Protein AF-A0AAU9R3Z2-F1 (afdb_monomer)

Structure (mmCIF, N/CA/C/O backbone):
data_AF-A0AAU9R3Z2-F1
#
_entry.id   AF-A0AAU9R3Z2-F1
#
loop_
_atom_site.group_PDB
_atom_site.id
_atom_site.type_symbol
_atom_site.label_atom_id
_atom_site.label_alt_id
_atom_site.label_comp_id
_atom_site.label_asym_id
_atom_site.label_entity_id
_atom_site.label_seq_id
_atom_site.pdbx_PDB_ins_code
_atom_site.Cartn_x
_atom_site.Cartn_y
_atom_site.Cartn_z
_atom_site.occupancy
_atom_site.B_iso_or_equiv
_atom_site.auth_seq_id
_atom_site.auth_comp_id
_atom_site.auth_asym_id
_atom_site.auth_atom_id
_atom_site.pdbx_PDB_model_num
ATOM 1 N N . MET A 1 1 ? -3.321 10.790 13.996 1.00 86.06 1 MET A N 1
ATOM 2 C CA . MET A 1 1 ? -4.645 10.515 14.612 1.00 86.06 1 MET A CA 1
ATOM 3 C C . MET A 1 1 ? -4.918 11.528 15.724 1.00 86.06 1 MET A C 1
ATOM 5 O O . MET A 1 1 ? -4.017 11.797 16.506 1.00 86.06 1 MET A O 1
ATOM 9 N N . ASN A 1 2 ? -6.119 12.115 15.821 1.00 91.62 2 ASN A N 1
ATOM 10 C CA . ASN A 1 2 ? -6.428 13.056 16.906 1.00 91.62 2 ASN A CA 1
ATOM 11 C C . ASN A 1 2 ? -6.785 12.300 18.201 1.00 91.62 2 ASN A C 1
ATOM 13 O O . ASN A 1 2 ? -7.862 11.711 18.305 1.00 91.62 2 ASN A O 1
ATOM 17 N N . ARG A 1 3 ? -5.898 12.361 19.205 1.00 91.81 3 ARG A N 1
ATOM 18 C CA . ARG A 1 3 ? -6.038 11.629 20.480 1.00 91.81 3 ARG A CA 1
ATOM 19 C C . ARG A 1 3 ? -7.307 11.993 21.261 1.00 91.81 3 ARG A C 1
ATOM 21 O O . ARG A 1 3 ? -7.903 11.121 21.885 1.00 91.81 3 ARG A O 1
ATOM 28 N N . LYS A 1 4 ? -7.759 13.254 21.198 1.00 94.44 4 LYS A N 1
ATOM 29 C CA . LYS A 1 4 ? -8.990 13.706 21.875 1.00 94.44 4 LYS A CA 1
ATOM 30 C C . LYS A 1 4 ? -10.218 12.975 21.334 1.00 94.44 4 LYS A C 1
ATOM 32 O O . LYS A 1 4 ? -11.060 12.540 22.114 1.00 94.44 4 LYS A O 1
ATOM 37 N N . TRP A 1 5 ? -10.321 12.852 20.013 1.00 94.56 5 TRP A N 1
ATOM 38 C CA . TRP A 1 5 ? -11.437 12.154 19.374 1.00 94.56 5 TRP A CA 1
ATOM 39 C C . TRP A 1 5 ? -11.333 10.647 19.538 1.00 94.56 5 TRP A C 1
ATOM 41 O O . TRP A 1 5 ? -12.326 10.021 19.892 1.00 94.56 5 TRP A O 1
ATOM 51 N N . ALA A 1 6 ? -10.130 10.089 19.377 1.00 94.94 6 ALA A N 1
ATOM 52 C CA . ALA A 1 6 ? -9.899 8.667 19.585 1.00 94.94 6 ALA A CA 1
ATOM 53 C C . ALA A 1 6 ? -10.368 8.230 20.981 1.00 94.94 6 ALA A C 1
ATOM 55 O O . ALA A 1 6 ? -11.202 7.336 21.089 1.00 94.94 6 ALA A O 1
ATOM 56 N N . LYS A 1 7 ? -9.955 8.948 22.035 1.00 95.31 7 LYS A N 1
ATOM 57 C CA . LYS A 1 7 ? -10.398 8.684 23.410 1.00 95.31 7 LYS A CA 1
ATOM 58 C C . LYS A 1 7 ? -11.925 8.708 23.551 1.00 95.31 7 LYS A C 1
ATOM 60 O O . LYS A 1 7 ? -12.491 7.741 24.045 1.00 95.31 7 LYS A O 1
ATOM 65 N N . LYS A 1 8 ? -12.589 9.760 23.057 1.00 97.00 8 LYS A N 1
ATOM 66 C CA . LYS A 1 8 ? -14.059 9.871 23.112 1.00 97.00 8 LYS A CA 1
ATOM 67 C C . LYS A 1 8 ? -14.767 8.710 22.412 1.00 97.00 8 LYS A C 1
ATOM 69 O O . LYS A 1 8 ? -15.762 8.209 22.921 1.00 97.00 8 LYS A O 1
ATOM 74 N N . PHE A 1 9 ? -14.268 8.283 21.253 1.00 97.25 9 PHE A N 1
ATOM 75 C CA . PHE A 1 9 ? -14.848 7.157 20.521 1.00 97.25 9 PHE A CA 1
ATOM 76 C C . PHE A 1 9 ? -14.657 5.839 21.272 1.00 97.25 9 PHE A C 1
ATOM 78 O O . PHE A 1 9 ? -15.609 5.070 21.382 1.00 97.25 9 PHE A O 1
ATOM 85 N N . LYS A 1 10 ? -13.479 5.605 21.863 1.00 95.56 10 LYS A N 1
ATOM 86 C CA . LYS A 1 10 ? -13.236 4.402 22.674 1.00 95.56 10 LYS A CA 1
ATOM 87 C C . LYS A 1 10 ? -14.092 4.365 23.938 1.00 95.56 10 LYS A C 1
ATOM 89 O O . LYS A 1 10 ? -14.652 3.317 24.235 1.00 95.56 10 LYS A O 1
ATOM 94 N N . GLU A 1 11 ? -14.238 5.486 24.642 1.00 96.56 11 GLU A N 1
ATOM 95 C CA . GLU A 1 11 ? -15.118 5.599 25.818 1.00 96.56 11 GLU A CA 1
ATOM 96 C C . GLU A 1 11 ? -16.588 5.322 25.470 1.00 96.56 11 GLU A C 1
ATOM 98 O O . GLU A 1 11 ? -17.316 4.752 26.276 1.00 96.56 11 GLU A O 1
ATOM 103 N N . ALA A 1 12 ? -17.009 5.659 24.249 1.00 97.44 12 ALA A N 1
ATOM 104 C CA . ALA A 1 12 ? -18.337 5.349 23.726 1.00 97.44 12 ALA A CA 1
ATOM 105 C C . ALA A 1 12 ? -18.466 3.925 23.138 1.00 97.44 12 ALA A C 1
ATOM 107 O O . ALA A 1 12 ? -19.511 3.592 22.583 1.00 97.44 12 ALA A O 1
ATOM 108 N N . GLY A 1 13 ? -17.421 3.090 23.206 1.00 96.75 13 GLY A N 1
ATOM 109 C CA . GLY A 1 13 ? -17.423 1.733 22.644 1.00 96.75 13 GLY A CA 1
ATOM 110 C C . GLY A 1 13 ? -17.391 1.669 21.109 1.00 96.75 13 GLY A C 1
ATOM 111 O O . GLY A 1 13 ? -17.681 0.621 20.533 1.00 96.75 13 GLY A O 1
ATOM 112 N N . ILE A 1 14 ? -17.041 2.765 20.429 1.00 97.69 14 ILE A N 1
ATOM 113 C CA . ILE A 1 14 ? -17.014 2.862 18.964 1.00 97.69 14 ILE A CA 1
ATOM 114 C C . ILE A 1 14 ? -15.691 2.309 18.423 1.00 97.69 14 ILE A C 1
ATOM 116 O O . ILE A 1 14 ? -14.607 2.645 18.907 1.00 97.69 14 ILE A O 1
ATOM 120 N N . LYS A 1 15 ? -15.785 1.485 17.374 1.00 97.38 15 LYS A N 1
ATOM 121 C CA . LYS A 1 15 ? -14.628 0.972 16.633 1.00 97.38 15 LYS A CA 1
ATOM 122 C C . LYS A 1 15 ? -14.047 2.033 15.710 1.00 97.38 15 LYS A C 1
ATOM 124 O O . LYS A 1 15 ? -14.778 2.724 15.006 1.00 97.38 15 LYS A O 1
ATOM 129 N N . ILE A 1 16 ? -12.724 2.142 15.702 1.00 97.75 16 ILE A N 1
ATOM 130 C CA . ILE A 1 16 ? -12.007 3.177 14.967 1.00 97.75 16 ILE A CA 1
ATOM 131 C C . ILE A 1 16 ? -11.185 2.545 13.847 1.00 97.75 16 ILE A C 1
ATOM 133 O O . ILE A 1 16 ? -10.180 1.880 14.097 1.00 97.75 16 ILE A O 1
ATOM 137 N N . ILE A 1 17 ? -11.582 2.825 12.610 1.00 97.25 17 ILE A N 1
ATOM 138 C CA . ILE A 1 17 ? -10.812 2.513 11.407 1.00 97.25 17 ILE A CA 1
ATOM 139 C C . ILE A 1 17 ? -10.095 3.795 10.989 1.00 97.25 17 ILE A C 1
ATOM 141 O O . ILE A 1 17 ? -10.742 4.799 10.687 1.00 97.25 17 ILE A O 1
ATOM 145 N N . PHE A 1 18 ? -8.764 3.795 11.019 1.00 96.44 18 PHE A N 1
ATOM 146 C CA . PHE A 1 18 ? -7.973 4.996 10.773 1.00 96.44 18 PHE A CA 1
ATOM 147 C C . PHE A 1 18 ? -7.212 4.918 9.453 1.00 96.44 18 PHE A C 1
ATOM 149 O O . PHE A 1 18 ? -6.385 4.034 9.250 1.00 96.44 18 PHE A O 1
ATOM 156 N N . ARG A 1 19 ? -7.446 5.909 8.590 1.00 94.12 19 ARG A N 1
ATOM 157 C CA . ARG A 1 19 ? -6.690 6.143 7.358 1.00 94.12 19 ARG A CA 1
ATOM 158 C C . ARG A 1 19 ? -5.894 7.433 7.494 1.00 94.12 19 ARG A C 1
ATOM 160 O O . ARG A 1 19 ? -6.475 8.505 7.669 1.00 94.12 19 ARG A O 1
ATOM 167 N N . ALA A 1 20 ? -4.572 7.343 7.416 1.00 93.38 20 ALA A N 1
ATOM 168 C CA . ALA A 1 20 ? -3.728 8.528 7.323 1.00 93.38 20 ALA A CA 1
ATOM 169 C C . ALA A 1 20 ? -3.827 9.130 5.912 1.00 93.38 20 ALA A C 1
ATOM 171 O O . ALA A 1 20 ? -3.844 8.395 4.931 1.00 93.38 20 ALA A O 1
ATOM 172 N N . VAL A 1 21 ? -3.838 10.464 5.805 1.00 89.56 21 VAL A N 1
ATOM 173 C CA . VAL A 1 21 ? -3.803 11.150 4.497 1.00 89.56 21 VAL A CA 1
ATOM 174 C C . VAL A 1 21 ? -2.520 10.804 3.745 1.00 89.56 21 VAL A C 1
ATOM 176 O O . VAL A 1 21 ? -2.541 10.571 2.548 1.00 89.56 21 VAL A O 1
ATOM 179 N N . THR A 1 22 ? -1.388 10.753 4.445 1.00 92.06 22 THR A N 1
ATOM 180 C CA . THR A 1 22 ? -0.115 10.277 3.898 1.00 92.06 22 THR A CA 1
ATOM 181 C C . THR A 1 22 ? 0.461 9.255 4.869 1.00 92.06 22 THR A C 1
ATOM 183 O O . THR A 1 22 ? 1.000 9.657 5.901 1.00 92.06 22 THR A O 1
ATOM 186 N N . PRO A 1 23 ? 0.294 7.949 4.619 1.00 93.31 23 PRO A N 1
ATOM 187 C CA . PRO A 1 23 ? 0.731 6.913 5.548 1.00 93.31 23 PRO A CA 1
ATOM 188 C C . PRO A 1 23 ? 2.252 6.901 5.721 1.00 93.31 23 PRO A C 1
ATOM 190 O O . PRO A 1 23 ? 3.019 7.035 4.767 1.00 93.31 23 PRO A O 1
ATOM 193 N N . THR A 1 24 ? 2.686 6.754 6.970 1.00 95.81 24 THR A N 1
ATOM 194 C CA . THR A 1 24 ? 4.086 6.555 7.356 1.00 95.81 24 THR A CA 1
ATOM 195 C C . THR A 1 24 ? 4.147 5.572 8.521 1.00 95.81 24 THR A C 1
ATOM 197 O O . THR A 1 24 ? 3.168 5.388 9.246 1.00 95.81 24 THR A O 1
ATOM 200 N N . ALA A 1 25 ? 5.311 4.960 8.747 1.00 96.69 25 ALA A N 1
ATOM 201 C CA . ALA A 1 25 ? 5.508 4.105 9.917 1.00 96.69 25 ALA A CA 1
ATOM 202 C C . ALA A 1 25 ? 5.266 4.866 11.237 1.00 96.69 25 ALA A C 1
ATOM 204 O O . ALA A 1 25 ? 4.688 4.327 12.174 1.00 96.69 25 ALA A O 1
ATOM 205 N N . GLU A 1 26 ? 5.667 6.137 11.298 1.00 97.00 26 GLU A N 1
ATOM 206 C CA . GLU A 1 26 ? 5.479 7.004 12.464 1.00 97.00 26 GLU A CA 1
ATOM 207 C C . GLU A 1 26 ? 3.997 7.247 12.769 1.00 97.00 26 GLU A C 1
ATOM 209 O O . GLU A 1 26 ? 3.532 6.892 13.850 1.00 97.00 26 GLU A O 1
ATOM 214 N N . ASN A 1 27 ? 3.218 7.746 11.803 1.00 96.25 27 ASN A N 1
ATOM 215 C CA . ASN A 1 27 ? 1.805 8.037 12.058 1.00 96.25 27 ASN A CA 1
ATOM 216 C C . ASN A 1 27 ? 0.953 6.773 12.256 1.00 96.25 27 ASN A C 1
ATOM 218 O O . ASN A 1 27 ? -0.099 6.843 12.895 1.00 96.25 27 ASN A O 1
ATOM 222 N N . THR A 1 28 ? 1.424 5.624 11.762 1.00 97.62 28 THR A N 1
ATOM 223 C CA . THR A 1 28 ? 0.842 4.308 12.046 1.00 97.62 28 THR A CA 1
ATOM 224 C C . THR A 1 28 ? 1.007 3.965 13.520 1.00 97.62 28 THR A C 1
ATOM 226 O O . THR A 1 28 ? 0.018 3.672 14.190 1.00 97.62 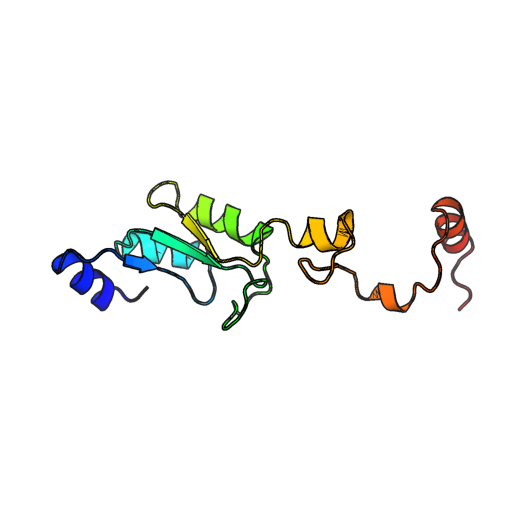28 THR A O 1
ATOM 229 N N . ARG A 1 29 ? 2.229 4.078 14.059 1.00 97.62 29 ARG A N 1
ATOM 230 C CA . ARG A 1 29 ? 2.498 3.837 15.485 1.00 97.62 29 ARG A CA 1
ATOM 231 C C . ARG A 1 29 ? 1.718 4.801 16.373 1.00 97.62 29 ARG A C 1
ATOM 233 O O . ARG A 1 29 ? 1.045 4.356 17.295 1.00 97.62 29 ARG A O 1
ATOM 240 N N . GLU A 1 30 ? 1.702 6.090 16.038 1.00 97.31 30 GLU A N 1
ATOM 241 C CA . GLU A 1 30 ? 0.918 7.087 16.779 1.00 97.31 30 GLU A CA 1
ATOM 242 C C . GLU A 1 30 ? -0.588 6.790 16.775 1.00 97.31 30 GLU A C 1
ATOM 244 O O . GLU A 1 30 ? -1.286 7.058 17.755 1.00 97.31 30 GLU A O 1
ATOM 249 N N . ALA A 1 31 ? -1.121 6.281 15.661 1.00 97.19 31 ALA A N 1
ATOM 250 C CA . ALA A 1 31 ? -2.522 5.900 15.568 1.00 97.19 31 ALA A CA 1
ATOM 251 C C . ALA A 1 31 ? -2.827 4.673 16.433 1.00 97.19 31 ALA A C 1
ATOM 253 O O . ALA A 1 31 ? -3.828 4.675 17.150 1.00 97.19 31 ALA A O 1
ATOM 254 N N . ILE A 1 32 ? -1.949 3.670 16.427 1.00 97.19 32 ILE A N 1
ATOM 255 C CA . ILE A 1 32 ? -2.056 2.484 17.289 1.00 97.19 32 ILE A CA 1
ATOM 256 C C . ILE A 1 32 ? -2.015 2.884 18.764 1.00 97.19 32 ILE A C 1
ATOM 258 O O . ILE A 1 32 ? -2.897 2.491 19.524 1.00 97.19 32 ILE A O 1
ATOM 262 N N . GLU A 1 33 ? -1.075 3.744 19.158 1.00 96.25 33 GLU A N 1
ATOM 263 C CA . GLU A 1 33 ? -1.007 4.305 20.515 1.00 96.25 33 GLU A CA 1
ATOM 264 C C . GLU A 1 33 ? -2.270 5.088 20.899 1.00 96.25 33 GLU A C 1
ATOM 266 O O . GLU A 1 33 ? -2.664 5.111 22.064 1.00 96.25 33 GLU A O 1
ATOM 271 N N . ALA A 1 34 ? -2.933 5.721 19.929 1.00 96.19 34 ALA A N 1
ATOM 272 C CA . ALA A 1 34 ? -4.200 6.411 20.147 1.00 96.19 34 ALA A CA 1
ATOM 273 C C . ALA A 1 34 ? -5.404 5.455 20.296 1.00 96.19 34 ALA A C 1
ATOM 275 O O . ALA A 1 34 ? -6.511 5.926 20.564 1.00 96.19 34 ALA A O 1
ATOM 276 N N . GLY A 1 35 ? -5.212 4.140 20.142 1.00 95.81 35 GLY A N 1
ATOM 277 C CA . GLY A 1 35 ? -6.225 3.114 20.395 1.00 95.81 35 GLY A CA 1
ATOM 278 C C . GLY A 1 35 ? -7.109 2.766 19.196 1.00 95.81 35 GLY A C 1
ATOM 279 O O . GLY A 1 35 ? -8.241 2.308 19.398 1.00 95.81 35 GLY A O 1
ATOM 280 N N . VAL A 1 36 ? -6.633 2.996 17.966 1.00 97.75 36 VAL A N 1
ATOM 281 C CA . VAL A 1 36 ? -7.357 2.574 16.752 1.00 97.75 36 VAL A CA 1
ATOM 282 C C . VAL A 1 36 ? -7.526 1.056 16.709 1.00 97.75 36 VAL A C 1
ATOM 284 O O . VAL A 1 36 ? -6.717 0.322 17.265 1.00 97.75 36 VAL A O 1
ATOM 287 N N . ASP A 1 37 ? -8.590 0.584 16.064 1.00 98.06 37 ASP A N 1
ATOM 288 C CA . ASP A 1 37 ? -8.884 -0.847 15.938 1.00 98.06 37 ASP A CA 1
ATOM 289 C C . ASP A 1 37 ? -8.391 -1.420 14.599 1.00 98.06 37 ASP A C 1
ATOM 291 O O . ASP A 1 37 ? -8.142 -2.617 14.511 1.00 98.06 37 ASP A O 1
ATOM 295 N N . VAL A 1 38 ? -8.259 -0.583 13.561 1.00 98.00 38 VAL A N 1
ATOM 296 C CA . VAL A 1 38 ? -7.795 -0.969 12.216 1.00 98.00 38 VAL A CA 1
ATOM 297 C C . VAL A 1 38 ? -6.996 0.178 11.597 1.00 98.00 38 VAL A C 1
ATOM 299 O O . VAL A 1 38 ? -7.382 1.346 11.730 1.00 98.00 38 VAL A O 1
ATOM 302 N N . ILE A 1 39 ? -5.927 -0.149 10.872 1.00 98.00 39 ILE A N 1
ATOM 303 C CA . ILE A 1 39 ? -5.171 0.795 10.040 1.00 98.00 39 ILE A CA 1
ATOM 304 C C . ILE A 1 39 ? -5.515 0.582 8.568 1.00 98.00 39 ILE A C 1
ATOM 306 O O . ILE A 1 39 ? -5.529 -0.546 8.082 1.00 98.00 39 ILE A O 1
ATOM 310 N N . ILE A 1 40 ? -5.739 1.678 7.846 1.00 95.50 40 ILE A N 1
ATOM 311 C CA . ILE A 1 40 ? -5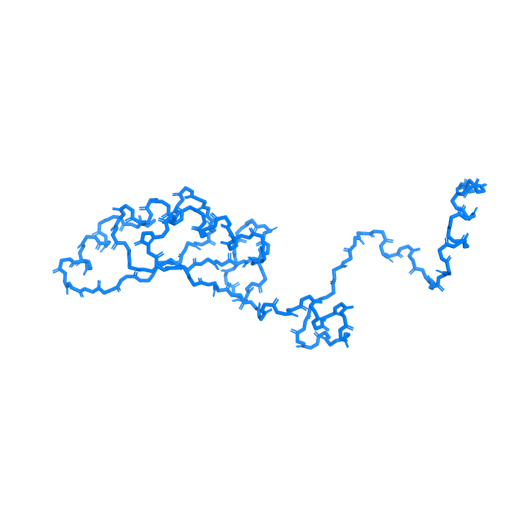.841 1.684 6.389 1.00 95.50 40 ILE A CA 1
ATOM 312 C C . ILE A 1 40 ? -4.526 2.196 5.796 1.00 95.50 40 ILE A C 1
ATOM 314 O O . ILE A 1 40 ? -4.139 3.343 6.038 1.00 95.50 40 ILE A O 1
ATOM 318 N N . ALA A 1 41 ? -3.859 1.358 5.005 1.00 94.38 41 ALA A N 1
ATOM 319 C CA . ALA A 1 41 ? -2.648 1.701 4.265 1.00 94.38 41 ALA A CA 1
ATOM 320 C C . ALA A 1 41 ? -3.013 2.103 2.828 1.00 94.38 41 ALA A C 1
ATOM 322 O O . ALA A 1 41 ? -3.384 1.252 2.024 1.00 94.38 41 ALA A O 1
ATOM 323 N N . THR A 1 42 ? -2.929 3.394 2.505 1.00 90.50 42 THR A N 1
ATOM 324 C CA . THR A 1 42 ? -3.279 3.922 1.175 1.00 90.50 42 THR A CA 1
ATOM 325 C C . THR A 1 42 ? -2.035 4.163 0.324 1.00 90.50 42 THR A C 1
ATOM 327 O O . THR A 1 42 ? -1.138 4.894 0.746 1.00 90.50 42 THR A O 1
ATOM 330 N N . GLY A 1 43 ? -1.984 3.572 -0.869 1.00 86.94 43 GLY A N 1
ATOM 331 C CA . GLY A 1 43 ? -0.983 3.895 -1.889 1.00 86.94 43 GLY A CA 1
ATOM 332 C C . GLY A 1 43 ? -1.354 5.120 -2.725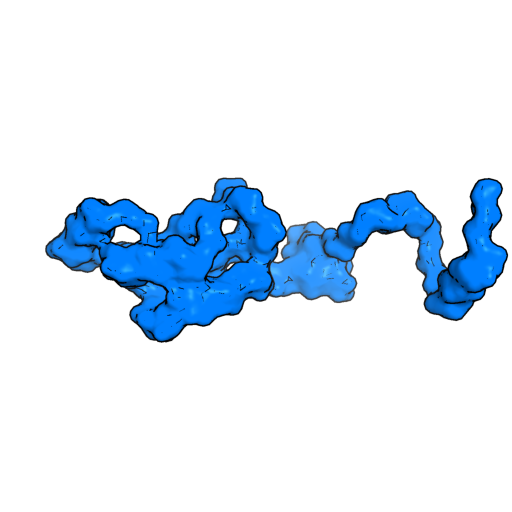 1.00 86.94 43 GLY A C 1
ATOM 333 O O . GLY A 1 43 ? -2.489 5.587 -2.699 1.00 86.94 43 GLY A O 1
ATOM 334 N N . PHE A 1 44 ? -0.389 5.655 -3.472 1.00 83.75 44 PHE A N 1
ATOM 335 C CA . PHE A 1 44 ? -0.602 6.770 -4.408 1.00 83.75 44 PHE A CA 1
ATOM 336 C C . PHE A 1 44 ? -1.502 6.409 -5.607 1.00 83.75 44 PHE A C 1
ATOM 338 O O . PHE A 1 44 ? -2.072 7.281 -6.246 1.00 83.75 44 PHE A O 1
ATOM 345 N N . ASP A 1 45 ? -1.634 5.119 -5.888 1.00 76.81 45 ASP A N 1
ATOM 346 C CA . ASP A 1 45 ? -2.481 4.471 -6.897 1.00 76.81 45 ASP A CA 1
ATOM 347 C C . ASP A 1 45 ? -3.955 4.317 -6.463 1.00 76.81 45 ASP A C 1
ATOM 349 O O . ASP A 1 45 ? -4.729 3.621 -7.118 1.00 76.81 45 ASP A O 1
ATOM 353 N N . GLU A 1 46 ? -4.362 4.953 -5.362 1.00 75.88 46 GLU A N 1
ATOM 354 C CA . GLU A 1 46 ? -5.771 5.116 -4.992 1.00 75.88 46 GLU A CA 1
ATOM 355 C C . GLU A 1 46 ? -6.446 6.225 -5.824 1.00 75.88 46 GLU A C 1
ATOM 357 O O . GLU A 1 46 ? -5.792 7.082 -6.415 1.00 75.88 46 GLU A O 1
ATOM 362 N N . GLY A 1 47 ? -7.778 6.202 -5.907 1.00 65.25 47 GLY A N 1
ATOM 363 C CA . GLY A 1 47 ? -8.559 7.272 -6.522 1.00 65.25 47 GLY A CA 1
ATOM 364 C C . GLY A 1 47 ? -9.152 8.213 -5.475 1.00 65.25 47 GLY A C 1
ATOM 365 O O . GLY A 1 47 ? -9.739 7.754 -4.505 1.00 65.25 47 GLY A O 1
ATOM 366 N N . GLY A 1 48 ? -9.106 9.525 -5.714 1.00 73.06 48 GLY A N 1
ATOM 367 C CA . GLY A 1 48 ? -9.655 10.532 -4.800 1.00 73.06 48 GLY A CA 1
ATOM 368 C C . GLY A 1 48 ? -8.561 11.403 -4.186 1.00 73.06 48 GLY A C 1
ATOM 369 O O . GLY A 1 48 ? -7.706 11.926 -4.899 1.00 73.06 48 GLY A O 1
ATOM 370 N N . THR A 1 49 ? -8.616 11.629 -2.868 1.00 76.06 49 THR A N 1
ATOM 371 C CA . THR A 1 49 ? -7.550 12.360 -2.159 1.00 76.06 49 THR A CA 1
ATOM 372 C C . THR A 1 49 ? -6.410 11.408 -1.819 1.00 76.06 49 THR A C 1
ATOM 374 O O . THR A 1 49 ? -6.425 10.754 -0.769 1.00 76.06 49 THR A O 1
ATOM 377 N N . VAL A 1 50 ? -5.421 11.397 -2.708 1.00 78.94 50 VAL A N 1
ATOM 378 C CA . VAL A 1 50 ? -4.239 10.539 -2.633 1.00 78.94 50 VAL A CA 1
ATOM 379 C C . VAL A 1 50 ? -3.170 11.076 -1.667 1.00 78.94 50 VAL A C 1
ATOM 381 O O . VAL A 1 50 ? -3.136 12.277 -1.370 1.00 78.94 50 VAL A O 1
ATOM 384 N N . PRO A 1 51 ? -2.265 10.209 -1.173 1.00 83.25 51 PRO A N 1
ATOM 385 C CA . PRO A 1 51 ? -1.091 10.620 -0.412 1.00 83.25 51 PRO A CA 1
ATOM 386 C C . PRO A 1 51 ? -0.230 11.668 -1.124 1.00 83.25 51 PRO A C 1
ATOM 388 O O . PRO A 1 51 ? -0.043 11.628 -2.334 1.00 83.25 51 PRO A O 1
ATOM 391 N N . ALA A 1 52 ? 0.389 12.571 -0.358 1.00 87.25 52 ALA A N 1
ATOM 392 C CA . ALA A 1 52 ? 1.317 13.560 -0.915 1.00 87.25 52 ALA A CA 1
ATOM 393 C C . ALA A 1 52 ? 2.633 12.92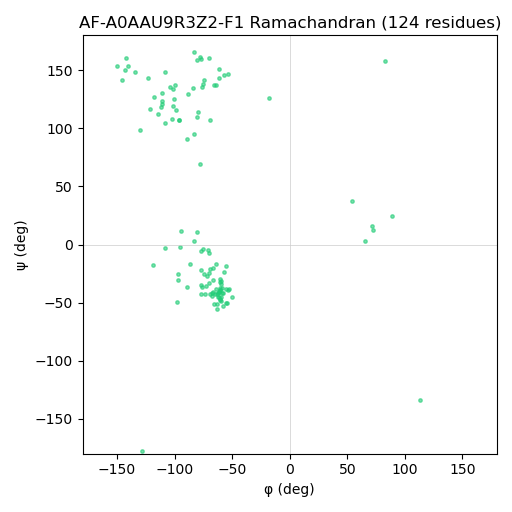7 -1.405 1.00 87.25 52 ALA A C 1
ATOM 395 O O . ALA A 1 52 ? 3.323 13.485 -2.255 1.00 87.25 52 ALA A O 1
ATOM 396 N N . LYS A 1 53 ? 3.006 11.767 -0.847 1.00 83.88 53 LYS A N 1
ATOM 397 C CA . LYS A 1 53 ? 4.171 10.993 -1.286 1.00 83.88 53 LYS A CA 1
ATOM 398 C C . LYS A 1 53 ? 3.757 10.030 -2.394 1.00 83.88 53 LYS A C 1
ATOM 400 O O . LYS A 1 53 ? 2.839 9.239 -2.203 1.00 83.88 53 LYS A O 1
ATOM 405 N N . VAL A 1 54 ? 4.501 10.047 -3.497 1.00 85.69 54 VAL A N 1
ATOM 406 C CA . VAL A 1 54 ? 4.300 9.162 -4.655 1.00 85.69 54 VAL A CA 1
ATOM 407 C C . VAL A 1 54 ? 4.863 7.766 -4.357 1.00 85.69 54 VAL A C 1
ATOM 409 O O . VAL A 1 54 ? 5.902 7.369 -4.875 1.00 85.69 54 VAL A O 1
ATOM 412 N N . ILE A 1 55 ? 4.216 7.041 -3.443 1.00 84.56 55 ILE A N 1
ATOM 413 C CA . ILE A 1 55 ? 4.559 5.662 -3.070 1.00 84.56 55 ILE A CA 1
ATOM 414 C C . ILE A 1 55 ? 3.335 4.792 -3.341 1.00 84.56 55 ILE A C 1
ATOM 416 O O . ILE A 1 55 ? 2.288 4.990 -2.728 1.00 84.56 55 ILE A O 1
ATOM 420 N N . GLY A 1 56 ? 3.465 3.838 -4.262 1.00 82.88 56 GLY A N 1
ATOM 421 C CA . GLY A 1 56 ? 2.377 2.919 -4.598 1.00 82.88 56 GLY A CA 1
ATOM 422 C C . GLY A 1 56 ? 2.066 1.918 -3.479 1.00 82.88 56 GLY A C 1
ATOM 423 O O . GLY A 1 56 ? 2.916 1.642 -2.625 1.00 82.88 56 GLY A O 1
ATOM 424 N N . THR A 1 57 ? 0.868 1.332 -3.516 1.00 86.50 57 THR A N 1
ATOM 425 C CA . THR A 1 57 ? 0.333 0.362 -2.548 1.00 86.50 57 THR A CA 1
ATOM 426 C C . THR A 1 57 ? 1.323 -0.768 -2.296 1.00 86.50 57 THR A C 1
ATOM 428 O O . THR A 1 57 ? 1.598 -1.094 -1.143 1.00 86.50 57 THR A O 1
ATOM 431 N N . PHE A 1 58 ? 1.916 -1.313 -3.363 1.00 84.75 58 PHE A N 1
ATOM 432 C CA . PHE A 1 58 ? 2.893 -2.402 -3.286 1.00 84.75 58 PHE A CA 1
ATOM 433 C C . PHE A 1 58 ? 4.069 -2.096 -2.345 1.00 84.75 58 PHE A C 1
ATOM 435 O O . PHE A 1 58 ? 4.515 -2.969 -1.607 1.00 84.75 58 PHE A O 1
ATOM 442 N N . ALA A 1 59 ? 4.556 -0.852 -2.344 1.00 88.69 59 ALA A N 1
ATOM 443 C CA . ALA A 1 59 ? 5.698 -0.446 -1.532 1.00 88.69 59 ALA A CA 1
ATOM 444 C C . ALA A 1 59 ? 5.287 0.049 -0.137 1.00 88.69 59 ALA A C 1
ATOM 446 O O . ALA A 1 59 ? 5.995 -0.200 0.838 1.00 88.69 59 ALA A O 1
ATOM 447 N N . ILE A 1 60 ? 4.156 0.751 -0.017 1.00 92.12 60 ILE A N 1
ATOM 448 C CA . ILE A 1 60 ? 3.728 1.308 1.273 1.00 92.12 60 ILE A CA 1
ATOM 449 C C . ILE A 1 60 ? 3.129 0.245 2.194 1.00 92.12 60 ILE A C 1
ATOM 451 O O . ILE A 1 60 ? 3.333 0.306 3.402 1.00 92.12 60 ILE A O 1
ATOM 455 N N . LEU A 1 61 ? 2.416 -0.742 1.651 1.00 93.38 61 LEU A N 1
ATOM 456 C CA . LEU A 1 61 ? 1.728 -1.752 2.448 1.00 93.38 61 LEU A CA 1
ATOM 457 C C . LEU A 1 61 ? 2.666 -2.539 3.382 1.00 93.38 61 LEU A C 1
ATOM 459 O O . LEU A 1 61 ? 2.376 -2.542 4.578 1.00 93.38 61 LEU A O 1
ATOM 463 N N . PRO A 1 62 ? 3.784 -3.145 2.923 1.00 94.94 62 PRO A N 1
ATOM 464 C CA . PRO A 1 62 ? 4.688 -3.867 3.821 1.00 94.94 62 PRO A CA 1
ATOM 465 C C . PRO A 1 62 ? 5.270 -2.954 4.906 1.00 94.94 62 PRO A C 1
ATOM 467 O O . PRO A 1 62 ? 5.298 -3.339 6.068 1.00 94.94 62 PRO A O 1
ATOM 470 N N . LEU A 1 63 ? 5.611 -1.701 4.575 1.00 95.88 63 LEU A N 1
ATOM 471 C CA . LEU A 1 63 ? 6.097 -0.731 5.562 1.00 95.88 63 LEU A CA 1
ATOM 472 C C . LEU A 1 63 ? 5.077 -0.486 6.686 1.00 95.88 63 LEU A C 1
ATOM 474 O O . LEU A 1 63 ? 5.449 -0.351 7.852 1.00 95.88 63 LEU A O 1
ATOM 478 N N . ILE A 1 64 ? 3.793 -0.382 6.339 1.00 97.38 64 ILE A N 1
ATOM 479 C CA . ILE A 1 64 ? 2.722 -0.132 7.310 1.00 97.38 64 ILE A CA 1
ATOM 480 C C . ILE A 1 64 ? 2.388 -1.400 8.101 1.00 97.38 64 ILE A C 1
ATOM 482 O O . ILE A 1 64 ? 2.141 -1.302 9.301 1.00 97.38 64 ILE A O 1
ATOM 486 N N . VAL A 1 65 ? 2.437 -2.575 7.470 1.00 97.50 65 VAL A N 1
ATOM 487 C CA . VAL A 1 65 ? 2.304 -3.875 8.148 1.00 97.50 65 VAL A CA 1
ATOM 488 C C . VAL A 1 65 ? 3.407 -4.055 9.193 1.00 97.50 65 VAL A C 1
ATOM 490 O O . VAL A 1 65 ? 3.098 -4.331 10.353 1.00 97.50 65 VAL A O 1
ATOM 493 N N . ASP A 1 66 ? 4.663 -3.797 8.828 1.00 98.00 66 ASP A N 1
ATOM 494 C CA . ASP A 1 66 ? 5.805 -3.871 9.745 1.00 98.00 66 ASP A CA 1
ATOM 495 C C . ASP A 1 66 ? 5.677 -2.853 10.886 1.00 98.00 66 ASP A C 1
ATOM 497 O O . ASP A 1 66 ? 5.933 -3.162 12.049 1.00 98.00 66 ASP A O 1
ATOM 501 N N . ALA A 1 67 ? 5.237 -1.627 10.585 1.00 97.69 67 ALA A N 1
ATOM 502 C CA . ALA A 1 67 ? 5.018 -0.603 11.605 1.00 97.69 67 ALA A CA 1
ATOM 503 C C . ALA A 1 67 ? 3.864 -0.942 12.561 1.00 97.69 67 ALA A C 1
ATOM 505 O O . ALA A 1 67 ? 3.896 -0.519 13.722 1.00 97.69 67 ALA A O 1
ATOM 506 N N . ALA A 1 68 ? 2.855 -1.674 12.082 1.00 97.50 68 ALA A N 1
ATOM 507 C CA . ALA A 1 68 ? 1.728 -2.121 12.886 1.00 97.50 68 ALA A CA 1
ATOM 508 C C . ALA A 1 68 ? 2.093 -3.267 13.837 1.00 97.50 68 ALA A C 1
ATOM 510 O O . ALA A 1 68 ? 1.456 -3.391 14.886 1.00 97.50 68 ALA A O 1
ATOM 511 N N . ASP A 1 69 ? 3.127 -4.054 13.513 1.00 97.38 69 ASP A N 1
ATOM 512 C CA . ASP A 1 69 ? 3.735 -5.038 14.421 1.00 97.38 69 ASP A CA 1
ATOM 513 C C . ASP A 1 69 ? 2.696 -6.021 15.003 1.00 97.38 69 ASP A C 1
ATOM 515 O O . ASP A 1 69 ? 2.677 -6.332 16.191 1.00 97.38 69 ASP A O 1
ATOM 519 N N . GLY A 1 70 ? 1.717 -6.411 14.178 1.00 96.88 70 GLY A N 1
ATOM 520 C CA . GLY A 1 70 ? 0.620 -7.310 14.557 1.00 96.88 70 GLY A CA 1
ATOM 521 C C . GLY A 1 70 ? -0.365 -6.773 15.608 1.00 96.88 70 GLY A C 1
ATOM 522 O O . GLY 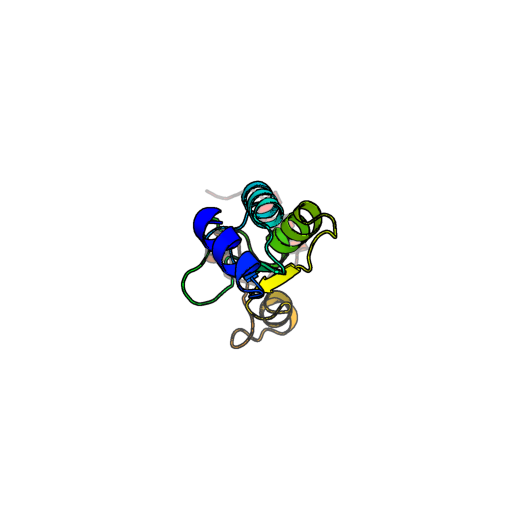A 1 70 ? -1.286 -7.494 15.987 1.00 96.88 70 GLY A O 1
ATOM 523 N N . LYS A 1 71 ? -0.223 -5.525 16.079 1.00 97.81 71 LYS A N 1
ATOM 524 C CA . LYS A 1 71 ? -1.062 -4.952 17.154 1.00 97.81 71 LYS A CA 1
ATOM 525 C C . LYS A 1 71 ? -2.498 -4.702 16.712 1.00 97.81 71 LYS A C 1
ATOM 527 O O . LYS A 1 71 ? -3.419 -4.804 17.518 1.00 97.81 71 LYS A O 1
ATOM 532 N N . VAL A 1 72 ? -2.678 -4.353 15.442 1.00 97.56 72 VAL A N 1
ATOM 533 C CA . VAL A 1 72 ? -3.979 -4.127 14.808 1.00 97.56 72 VAL A CA 1
ATOM 534 C C . VAL A 1 72 ? -3.943 -4.642 13.369 1.00 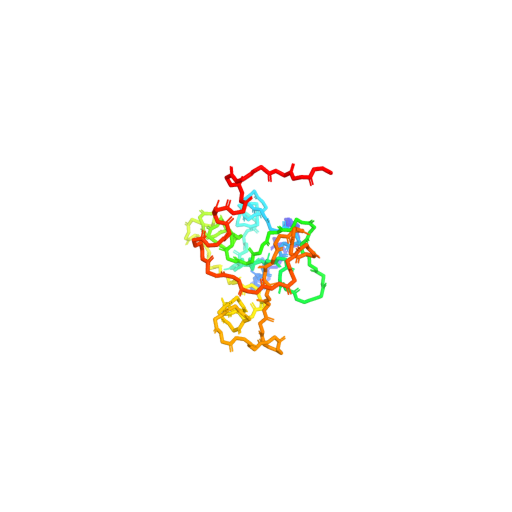97.56 72 VAL A C 1
ATOM 536 O O . VAL A 1 72 ? -2.879 -4.616 12.744 1.00 97.56 72 VAL A O 1
ATOM 539 N N . PRO A 1 73 ? -5.078 -5.092 12.810 1.00 97.81 73 PRO A N 1
ATOM 540 C CA . PRO A 1 73 ? -5.162 -5.427 11.396 1.00 97.81 73 PRO A CA 1
ATOM 541 C C . PRO A 1 73 ? -4.874 -4.204 10.514 1.00 97.81 73 PRO A C 1
ATOM 543 O O . PRO A 1 73 ? -5.295 -3.078 10.808 1.00 97.81 73 PRO A O 1
ATOM 546 N N . VAL A 1 74 ? -4.191 -4.459 9.399 1.00 97.06 74 VAL A N 1
ATOM 547 C CA . VAL A 1 74 ? -3.923 -3.484 8.339 1.00 97.06 74 VAL A CA 1
ATOM 548 C C . VAL A 1 74 ? -4.720 -3.884 7.105 1.00 97.06 74 VAL A C 1
ATOM 550 O O . VAL A 1 74 ? -4.678 -5.035 6.679 1.00 97.06 74 VAL A O 1
ATOM 553 N N . VAL A 1 75 ? -5.441 -2.931 6.524 1.00 94.50 75 VAL A N 1
ATOM 554 C CA . VAL A 1 75 ? -6.197 -3.106 5.282 1.00 94.50 75 VAL A CA 1
ATOM 555 C C . VAL A 1 75 ? -5.615 -2.159 4.244 1.00 94.50 75 VAL A C 1
ATOM 557 O O . VAL A 1 75 ? -5.487 -0.963 4.506 1.00 94.50 75 VAL A O 1
ATOM 560 N N . ALA A 1 76 ? -5.250 -2.661 3.067 1.00 89.88 76 ALA A N 1
ATOM 561 C CA . ALA A 1 76 ? -4.815 -1.774 1.997 1.00 89.88 76 ALA A CA 1
ATOM 562 C C . ALA A 1 76 ? -6.023 -1.056 1.377 1.00 89.88 76 ALA A C 1
ATOM 564 O O . ALA A 1 76 ? -7.066 -1.664 1.136 1.00 89.88 76 ALA A O 1
ATOM 565 N N . ALA A 1 77 ? -5.866 0.234 1.102 1.00 84.75 77 ALA A N 1
ATOM 566 C CA . ALA A 1 77 ? -6.753 1.000 0.239 1.00 84.75 77 ALA A CA 1
ATOM 567 C C . ALA A 1 77 ? -5.997 1.279 -1.059 1.00 84.75 77 ALA A C 1
ATOM 569 O O . ALA A 1 77 ? -5.078 2.098 -1.080 1.00 84.75 77 ALA A O 1
ATOM 570 N N . ALA A 1 78 ? -6.364 0.545 -2.103 1.00 68.44 78 ALA A N 1
ATOM 571 C CA . ALA A 1 78 ? -5.641 0.484 -3.362 1.00 68.44 78 ALA A CA 1
ATOM 572 C C . ALA A 1 78 ? -6.617 0.448 -4.540 1.00 68.44 78 ALA A C 1
ATOM 574 O O . ALA A 1 78 ? -7.731 -0.069 -4.402 1.00 68.44 78 ALA A O 1
ATOM 575 N N . GLY A 1 79 ? -6.172 0.926 -5.703 1.00 61.00 79 GLY A N 1
ATOM 576 C CA . GLY A 1 79 ? -6.624 0.340 -6.962 1.00 61.00 79 GLY A CA 1
ATOM 577 C C . GLY A 1 79 ? -6.091 -1.094 -7.037 1.00 61.00 79 GLY A C 1
ATOM 578 O O . GLY A 1 79 ? -4.970 -1.333 -6.608 1.00 61.00 79 GLY A O 1
ATOM 579 N N . ASP A 1 80 ? -6.921 -2.040 -7.482 1.00 61.88 80 ASP A N 1
ATOM 580 C CA . ASP A 1 80 ? -6.681 -3.493 -7.580 1.00 61.88 80 ASP A CA 1
ATOM 581 C C . ASP A 1 80 ? -5.189 -3.925 -7.521 1.00 61.88 80 ASP A C 1
ATOM 583 O O . ASP A 1 80 ? -4.375 -3.457 -8.316 1.00 61.88 80 ASP A O 1
ATOM 587 N N . TYR A 1 81 ? -4.812 -4.844 -6.614 1.00 62.50 81 TYR A N 1
ATOM 588 C CA . TYR A 1 81 ? -3.412 -5.271 -6.378 1.00 62.50 81 TYR A CA 1
ATOM 589 C C . TYR A 1 81 ? -2.687 -5.776 -7.637 1.00 62.50 81 TYR A C 1
ATOM 591 O O . TYR A 1 81 ? -1.458 -5.839 -7.678 1.00 62.50 81 TYR A O 1
ATOM 599 N N . ASN A 1 82 ? -3.456 -6.140 -8.661 1.00 67.38 82 ASN A N 1
ATOM 600 C CA . ASN A 1 82 ? -2.986 -6.620 -9.949 1.00 67.38 82 ASN A CA 1
ATOM 601 C C . ASN A 1 82 ? -2.866 -5.509 -11.004 1.00 67.38 82 ASN A C 1
ATOM 603 O O . ASN A 1 82 ? -2.682 -5.825 -12.172 1.00 67.38 82 ASN A O 1
ATOM 607 N N . CYS A 1 83 ? -2.952 -4.221 -10.657 1.00 70.25 83 CYS A N 1
ATOM 608 C CA . CYS A 1 83 ? -2.962 -3.133 -11.643 1.00 70.25 83 CYS A CA 1
ATOM 609 C C . CYS A 1 83 ? -1.745 -3.156 -12.590 1.00 70.25 83 CYS A C 1
ATOM 611 O O . CYS A 1 83 ? -1.897 -2.943 -13.792 1.00 70.25 83 CYS A O 1
ATOM 613 N N . LEU A 1 84 ? -0.551 -3.491 -12.089 1.00 76.06 84 LEU A N 1
ATOM 614 C CA . LEU A 1 84 ? 0.639 -3.687 -12.925 1.00 76.06 84 LEU A CA 1
ATOM 615 C C . LEU A 1 84 ? 0.577 -4.982 -13.740 1.00 76.06 84 LEU A C 1
ATOM 617 O O . LEU A 1 84 ? 1.039 -4.991 -14.873 1.00 76.06 84 LEU A O 1
ATOM 621 N N . LEU A 1 85 ? 0.004 -6.060 -13.197 1.00 76.06 85 LEU A N 1
ATOM 622 C CA . LEU A 1 85 ? -0.198 -7.309 -13.937 1.00 76.06 85 LEU A CA 1
ATOM 623 C C . LEU A 1 85 ? -1.146 -7.067 -15.120 1.00 76.06 85 LEU A C 1
ATOM 625 O O . LEU A 1 85 ? -0.781 -7.335 -16.259 1.00 76.06 85 LEU A O 1
ATOM 629 N N . TYR A 1 86 ? -2.305 -6.457 -14.876 1.00 82.50 86 TYR A N 1
ATOM 630 C CA . TYR A 1 86 ? -3.262 -6.145 -15.931 1.00 82.50 86 TYR A CA 1
ATOM 631 C C . TYR A 1 86 ? -2.650 -5.228 -16.993 1.00 82.50 86 TYR A C 1
ATOM 633 O O . TYR A 1 86 ? -2.776 -5.506 -18.177 1.00 82.50 86 TYR A O 1
ATOM 641 N N . GLY A 1 87 ? -1.935 -4.170 -16.598 1.00 85.19 87 GLY A N 1
ATOM 642 C CA . GLY A 1 87 ? -1.384 -3.213 -17.559 1.00 85.19 87 GLY A CA 1
ATOM 643 C C . GLY A 1 87 ? -0.126 -3.691 -18.294 1.00 85.19 87 GLY A C 1
ATOM 644 O O . GLY A 1 87 ? -0.012 -3.480 -19.497 1.00 85.19 87 GLY A O 1
ATOM 645 N N . MET A 1 88 ? 0.820 -4.329 -17.598 1.00 83.44 88 MET A N 1
ATOM 646 C CA . MET A 1 88 ? 2.139 -4.686 -18.147 1.00 83.44 88 MET A CA 1
ATOM 647 C C . MET A 1 88 ? 2.235 -6.131 -18.648 1.00 83.44 88 MET A C 1
ATOM 649 O O . MET A 1 88 ? 3.027 -6.387 -19.552 1.00 83.44 88 MET A O 1
ATOM 653 N N . HIS A 1 89 ? 1.486 -7.071 -18.060 1.00 88.69 89 HIS A N 1
ATOM 654 C CA . HIS A 1 89 ? 1.464 -8.475 -18.490 1.00 88.69 89 HIS A CA 1
ATOM 655 C C . HIS A 1 89 ? 0.269 -8.759 -19.409 1.00 88.69 89 HIS A C 1
ATOM 657 O O . HIS A 1 89 ? 0.468 -9.297 -20.495 1.00 88.69 89 HIS A O 1
ATOM 663 N N . ASP A 1 90 ? -0.946 -8.359 -19.015 1.00 92.88 90 ASP A N 1
ATOM 664 C CA . ASP A 1 90 ? -2.163 -8.652 -19.795 1.00 92.88 90 ASP A CA 1
ATOM 665 C C . ASP A 1 90 ? -2.456 -7.598 -20.883 1.00 92.88 90 ASP A C 1
ATOM 667 O O . ASP A 1 90 ? -3.232 -7.855 -21.802 1.00 92.88 90 ASP A O 1
ATOM 671 N N . GLY A 1 91 ? -1.844 -6.411 -20.797 1.00 91.56 91 GLY A N 1
ATOM 672 C CA . GLY A 1 91 ? -2.067 -5.297 -21.728 1.00 91.56 91 GLY A CA 1
ATOM 673 C C . GLY A 1 91 ? -3.422 -4.587 -21.575 1.00 91.56 91 GLY A C 1
ATOM 674 O O . GLY A 1 91 ? -3.801 -3.795 -22.439 1.00 91.56 91 GLY A O 1
ATOM 675 N N . ASP A 1 92 ? -4.159 -4.841 -20.492 1.00 92.69 92 ASP A N 1
ATOM 676 C CA . ASP A 1 92 ? -5.451 -4.227 -20.186 1.00 92.69 92 ASP A CA 1
ATOM 677 C C . ASP A 1 92 ? -5.284 -2.931 -19.373 1.00 92.69 92 ASP A C 1
ATOM 679 O O . ASP A 1 92 ? -5.300 -2.913 -18.139 1.00 92.69 92 ASP A O 1
ATOM 683 N N . LEU A 1 93 ? -5.170 -1.809 -20.085 1.00 86.75 93 LEU A N 1
ATOM 684 C CA . LEU A 1 93 ? -5.094 -0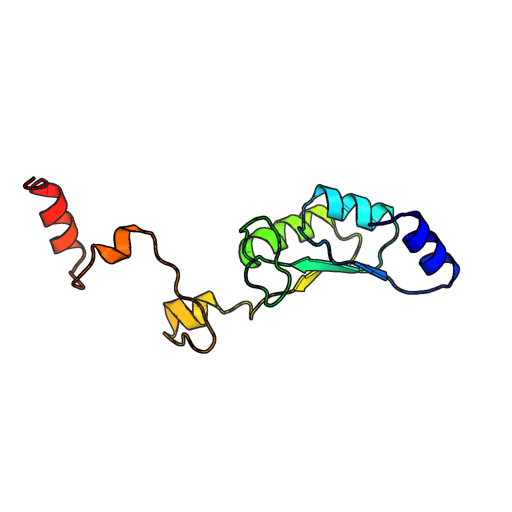.467 -19.493 1.00 86.75 93 LEU A CA 1
ATOM 685 C C . LEU A 1 93 ? -6.447 0.079 -19.012 1.00 86.75 93 LEU A C 1
ATOM 687 O O . LEU A 1 93 ? -6.489 1.145 -18.404 1.00 86.75 93 LEU A O 1
ATOM 691 N N . SER A 1 94 ? -7.557 -0.622 -19.268 1.00 87.56 94 SER A N 1
ATOM 692 C CA . SER A 1 94 ? -8.855 -0.245 -18.688 1.00 87.56 94 SER A CA 1
ATOM 693 C C . SER A 1 94 ? -8.963 -0.657 -17.217 1.00 87.56 94 SER A C 1
ATOM 695 O O . SER A 1 94 ? -9.750 -0.079 -16.465 1.00 87.56 94 SER A O 1
ATOM 697 N N . ARG A 1 95 ? -8.150 -1.639 -16.802 1.00 78.56 95 ARG A N 1
ATOM 698 C CA . ARG A 1 95 ? -8.103 -2.194 -15.441 1.00 78.56 95 ARG A CA 1
ATOM 699 C C . ARG A 1 95 ? -6.748 -2.026 -14.754 1.00 78.56 95 ARG A C 1
ATOM 701 O O . ARG A 1 95 ? -6.675 -2.163 -13.534 1.00 78.56 95 ARG A O 1
ATOM 708 N N . GLY A 1 96 ? -5.686 -1.758 -15.511 1.00 76.25 96 GLY A N 1
ATOM 709 C CA . GLY A 1 96 ? -4.316 -1.676 -15.019 1.00 76.25 96 GLY A CA 1
ATOM 710 C C . GLY A 1 96 ? -3.571 -0.404 -15.405 1.00 76.25 96 GLY A C 1
ATOM 711 O O . GLY A 1 96 ? -4.105 0.492 -16.053 1.00 76.25 96 GLY A O 1
ATOM 712 N N . ILE A 1 97 ? -2.301 -0.343 -15.010 1.00 79.12 97 ILE A N 1
ATOM 713 C CA . ILE A 1 97 ? -1.377 0.744 -15.342 1.00 79.12 97 ILE A CA 1
ATOM 714 C C . ILE A 1 97 ? -0.142 0.188 -16.048 1.00 79.12 97 ILE A C 1
ATOM 716 O O . ILE A 1 97 ? 0.366 -0.874 -15.688 1.00 79.12 97 ILE A O 1
ATOM 720 N N . ALA A 1 98 ? 0.370 0.932 -17.025 1.00 82.94 98 ALA A N 1
ATOM 721 C CA . ALA A 1 98 ? 1.680 0.673 -17.600 1.00 82.94 98 ALA A CA 1
ATOM 722 C C . ALA A 1 98 ? 2.712 1.652 -17.027 1.00 82.94 98 ALA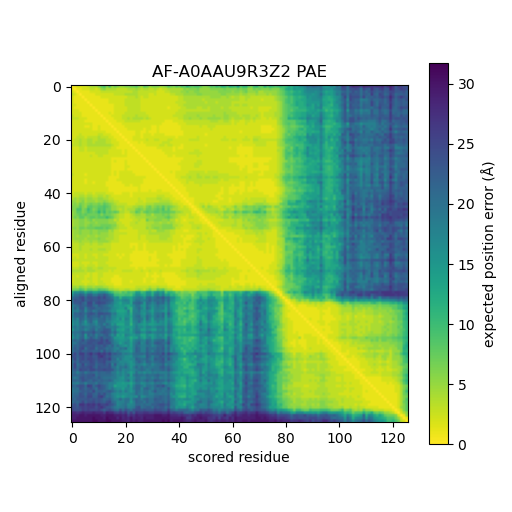 A C 1
ATOM 724 O O . ALA A 1 98 ? 2.459 2.852 -16.926 1.00 82.94 98 ALA A O 1
ATOM 725 N N . SER A 1 99 ? 3.872 1.130 -16.630 1.00 79.12 99 SER A N 1
ATOM 726 C CA . SER A 1 99 ? 4.939 1.895 -15.984 1.00 79.12 99 SER A CA 1
ATOM 727 C C . SER A 1 99 ? 6.139 2.026 -16.915 1.00 79.12 99 SER A C 1
ATOM 729 O O . SER A 1 99 ? 6.747 1.025 -17.292 1.00 79.12 99 SER A O 1
ATOM 731 N N . PHE A 1 100 ? 6.523 3.264 -17.228 1.00 81.31 100 PHE A N 1
ATOM 732 C CA . PHE A 1 100 ? 7.644 3.575 -18.114 1.00 81.31 100 PHE A CA 1
ATOM 733 C C . PHE A 1 100 ? 8.534 4.676 -17.530 1.00 81.31 100 PHE A C 1
ATOM 735 O O . PHE A 1 100 ? 8.059 5.582 -16.846 1.00 81.31 100 PHE A O 1
ATOM 742 N N . GLY A 1 101 ? 9.835 4.621 -17.826 1.00 70.25 101 GLY A N 1
ATOM 743 C CA . GLY A 1 101 ? 10.752 5.732 -17.562 1.00 70.25 101 GLY A CA 1
ATOM 744 C C . GLY A 1 101 ? 10.622 6.838 -18.614 1.00 70.25 101 GLY A C 1
ATOM 745 O O . GLY A 1 101 ? 10.158 6.591 -19.724 1.00 70.25 101 GLY A O 1
ATOM 746 N N . LEU A 1 102 ? 11.100 8.049 -18.303 1.00 73.31 102 LEU A N 1
ATOM 747 C CA . LEU A 1 102 ? 11.004 9.217 -19.199 1.00 73.31 102 LEU A CA 1
ATOM 748 C C . LEU A 1 102 ? 11.648 9.009 -20.582 1.00 73.31 102 LEU A C 1
ATOM 750 O O . LEU A 1 102 ? 11.250 9.663 -21.537 1.00 73.31 102 LEU A O 1
ATOM 754 N N . GLY A 1 103 ? 12.606 8.084 -20.707 1.00 78.12 103 GLY A N 1
ATOM 755 C CA . GLY A 1 103 ? 13.243 7.740 -21.983 1.00 78.12 103 GLY A CA 1
ATOM 756 C C . GLY A 1 103 ? 12.344 6.993 -22.978 1.00 78.12 103 GLY A C 1
ATOM 757 O O . GLY A 1 103 ? 12.756 6.810 -24.120 1.00 78.12 103 GLY A O 1
ATOM 758 N N . ILE A 1 104 ? 11.133 6.574 -22.584 1.00 89.06 104 ILE A N 1
ATOM 759 C CA . ILE A 1 104 ? 10.196 5.861 -23.471 1.00 89.06 104 ILE A CA 1
ATOM 760 C C . ILE A 1 104 ? 9.798 6.689 -24.696 1.00 89.06 104 ILE A C 1
ATOM 762 O O . ILE A 1 104 ? 9.585 6.133 -25.767 1.00 89.06 104 ILE A O 1
ATOM 766 N N . SER A 1 105 ? 9.772 8.018 -24.569 1.00 90.81 105 SER A N 1
ATOM 767 C CA . SER A 1 105 ? 9.493 8.936 -25.679 1.00 90.81 105 SER A CA 1
ATOM 768 C C . SER A 1 105 ? 10.548 8.888 -26.787 1.00 90.81 105 SER A C 1
ATOM 770 O O . SER A 1 105 ? 10.276 9.337 -27.895 1.00 90.81 105 SER A O 1
ATOM 772 N N . SER A 1 106 ? 11.728 8.327 -26.512 1.00 90.56 106 SER A N 1
ATOM 773 C CA . SER A 1 106 ? 12.813 8.151 -27.481 1.00 90.56 106 SER A CA 1
ATOM 774 C C . SER A 1 106 ? 12.817 6.767 -28.146 1.00 90.56 106 SER A C 1
ATOM 776 O O . SER A 1 106 ? 13.677 6.503 -28.988 1.00 90.56 106 SER A O 1
ATOM 778 N N . ILE A 1 107 ? 11.902 5.863 -27.772 1.00 90.62 107 ILE A N 1
ATOM 779 C CA . ILE A 1 107 ? 11.831 4.493 -28.297 1.00 90.62 107 ILE A CA 1
ATOM 780 C C . ILE A 1 107 ? 10.710 4.414 -29.337 1.00 90.62 107 ILE A C 1
ATOM 782 O O . ILE A 1 107 ? 9.531 4.424 -29.002 1.00 90.62 107 ILE A O 1
ATOM 786 N N . TYR A 1 108 ? 11.091 4.298 -30.611 1.00 93.94 108 TYR A N 1
ATOM 787 C CA . TYR A 1 108 ? 10.155 4.291 -31.748 1.00 93.94 108 TYR A CA 1
ATOM 788 C C . TYR A 1 108 ? 9.994 2.921 -32.420 1.00 93.94 108 TYR A C 1
ATOM 790 O O . TYR A 1 108 ? 9.228 2.779 -33.369 1.00 93.94 108 TYR A O 1
ATOM 798 N N . SER A 1 109 ? 10.744 1.914 -31.972 1.00 94.75 109 SER A N 1
ATOM 799 C CA . SER A 1 109 ? 10.707 0.558 -32.523 1.00 94.75 109 SER A CA 1
ATOM 800 C C . SER A 1 109 ? 11.033 -0.475 -31.450 1.00 94.75 109 SER A C 1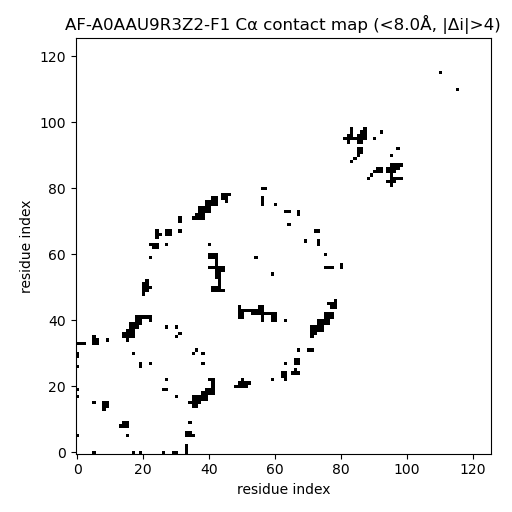
ATOM 802 O O . SER A 1 109 ? 11.713 -0.177 -30.467 1.00 94.75 109 SER A O 1
ATOM 804 N N . ILE A 1 110 ? 10.514 -1.688 -31.641 1.00 95.31 110 ILE A N 1
ATOM 805 C CA . ILE A 1 110 ? 10.820 -2.847 -30.805 1.00 95.31 110 ILE A CA 1
ATOM 806 C C . ILE A 1 110 ? 11.932 -3.621 -31.506 1.00 95.31 110 ILE A C 1
ATOM 808 O O . ILE A 1 110 ? 11.695 -4.268 -32.524 1.00 95.31 110 ILE A O 1
ATOM 812 N N . ASP A 1 111 ? 13.136 -3.541 -30.951 1.00 94.31 111 ASP A N 1
ATOM 813 C CA . ASP A 1 111 ? 14.327 -4.195 -31.486 1.00 94.31 111 ASP A CA 1
ATOM 814 C C . ASP A 1 111 ? 14.752 -5.373 -30.589 1.00 94.31 111 ASP A C 1
ATOM 816 O O . ASP A 1 111 ? 14.611 -5.305 -29.362 1.00 94.31 111 ASP A O 1
ATOM 820 N N . PRO A 1 112 ? 15.342 -6.445 -31.153 1.00 97.50 112 PRO A N 1
ATOM 821 C CA . PRO A 1 112 ? 16.016 -7.465 -30.360 1.00 97.50 112 PRO A CA 1
ATOM 822 C C . PRO A 1 112 ? 17.121 -6.859 -29.490 1.00 97.50 112 PRO A C 1
ATOM 824 O O . PRO A 1 112 ? 17.845 -5.958 -29.920 1.00 97.50 112 PRO A O 1
ATOM 827 N N . VAL A 1 113 ? 17.328 -7.419 -28.294 1.00 94.62 113 VAL A N 1
ATOM 828 C CA . VAL A 1 113 ? 18.342 -6.935 -27.336 1.00 94.62 113 VAL A CA 1
ATOM 829 C C . VAL A 1 113 ? 19.733 -6.823 -27.973 1.00 94.62 113 VAL A C 1
ATOM 831 O O . VAL A 1 113 ? 20.442 -5.851 -27.728 1.00 94.62 113 VAL A O 1
ATOM 834 N N . SER A 1 114 ? 20.114 -7.760 -28.846 1.00 96.19 114 SER A N 1
ATOM 835 C CA . SER A 1 114 ? 21.398 -7.725 -29.561 1.00 96.19 114 SER A CA 1
ATOM 836 C C . SER A 1 114 ? 21.562 -6.489 -30.451 1.00 96.19 114 SER A C 1
ATOM 838 O O . SER A 1 114 ? 22.641 -5.903 -30.493 1.00 96.19 114 SER A O 1
ATOM 840 N N . VAL A 1 115 ? 20.498 -6.055 -31.128 1.00 94.31 115 VAL A N 1
ATOM 841 C CA . VAL A 1 115 ? 20.502 -4.854 -31.976 1.00 94.31 115 VAL A CA 1
ATOM 842 C C . VAL A 1 115 ? 20.660 -3.602 -31.118 1.00 94.31 115 VAL A C 1
ATOM 844 O O . VAL A 1 115 ? 21.480 -2.740 -31.438 1.00 94.31 115 VAL A O 1
ATOM 847 N N . VAL A 1 116 ? 19.931 -3.528 -30.000 1.00 92.19 116 VAL A N 1
ATOM 848 C CA . VAL A 1 116 ? 20.017 -2.407 -29.052 1.00 92.19 116 VAL A CA 1
ATOM 849 C C . VAL A 1 116 ? 21.431 -2.288 -28.479 1.00 92.19 116 VAL A C 1
ATOM 851 O O . VAL A 1 116 ? 22.015 -1.206 -28.498 1.00 92.19 116 VAL A O 1
ATOM 854 N N . VAL A 1 117 ? 22.016 -3.402 -28.029 1.00 93.44 117 VAL A N 1
ATOM 855 C CA . VAL A 1 117 ? 23.380 -3.435 -27.475 1.00 93.44 117 VAL A CA 1
ATOM 856 C C . VAL A 1 117 ? 24.419 -3.042 -28.526 1.00 93.44 117 VAL A C 1
ATOM 858 O O . VAL A 1 117 ? 25.303 -2.240 -28.235 1.00 93.44 117 VAL A O 1
ATOM 861 N N . ASN A 1 118 ? 24.296 -3.533 -29.762 1.00 94.00 118 ASN A N 1
ATOM 862 C CA . ASN A 1 118 ? 25.202 -3.148 -30.846 1.00 94.00 118 ASN A CA 1
ATOM 863 C C . ASN A 1 118 ? 25.134 -1.642 -31.148 1.00 94.00 118 ASN A C 1
ATOM 865 O O . ASN A 1 118 ? 26.180 -1.021 -31.324 1.00 94.00 118 ASN A O 1
ATOM 869 N N . ARG A 1 119 ? 23.930 -1.048 -31.145 1.00 90.12 119 ARG A N 1
ATOM 870 C CA . ARG A 1 119 ? 23.720 0.399 -31.344 1.00 90.12 119 ARG A CA 1
ATOM 871 C C . ARG A 1 119 ? 24.344 1.234 -30.221 1.00 90.12 119 ARG A C 1
ATOM 873 O O . ARG A 1 119 ? 24.912 2.287 -30.489 1.00 90.12 119 ARG A O 1
ATOM 880 N N . LEU A 1 120 ? 24.266 0.767 -28.974 1.00 88.81 120 LEU A N 1
ATOM 881 C CA . LEU A 1 120 ? 24.931 1.421 -27.842 1.00 88.81 120 LEU A CA 1
ATOM 882 C C . LEU A 1 120 ? 26.462 1.330 -27.959 1.00 88.81 120 LEU A C 1
ATOM 884 O O . LEU A 1 120 ? 27.157 2.316 -27.720 1.00 88.81 120 LEU A O 1
ATOM 888 N N . ASN A 1 121 ? 26.983 0.175 -28.381 1.00 92.31 121 ASN A N 1
ATOM 889 C CA . ASN A 1 121 ? 28.421 -0.064 -28.531 1.00 92.31 121 ASN A CA 1
ATOM 890 C C . ASN A 1 121 ? 29.050 0.677 -29.720 1.00 92.31 121 ASN A C 1
ATOM 892 O O . ASN A 1 121 ? 30.236 0.993 -29.669 1.00 92.31 121 ASN A O 1
ATOM 896 N N . SER A 1 122 ? 28.287 0.980 -30.776 1.00 89.12 122 SER A N 1
ATOM 897 C CA . SER A 1 122 ? 28.776 1.776 -31.912 1.00 89.12 122 SER A CA 1
ATOM 898 C C . SER A 1 122 ? 28.988 3.259 -31.581 1.00 89.12 122 SER A C 1
ATOM 900 O O . SER A 1 122 ? 29.493 4.000 -32.422 1.00 89.12 122 SER A O 1
ATOM 902 N N . GLY A 1 123 ? 28.627 3.687 -30.367 1.00 77.44 123 GLY A N 1
ATOM 903 C CA . GLY A 1 123 ? 28.664 5.079 -29.940 1.00 77.44 123 GLY A CA 1
ATOM 904 C C . GLY A 1 123 ? 27.427 5.860 -30.384 1.00 77.44 123 GLY A C 1
ATOM 905 O O . GLY A 1 123 ? 26.722 5.491 -31.324 1.00 77.44 123 GLY A O 1
ATOM 906 N N . VAL A 1 124 ? 27.157 6.956 -29.677 1.00 68.69 124 VAL A N 1
ATOM 907 C CA . VAL A 1 124 ? 26.127 7.924 -30.062 1.00 68.69 124 VAL A CA 1
ATOM 908 C C . VAL A 1 124 ? 26.733 8.811 -31.143 1.00 68.69 124 VAL A C 1
ATOM 910 O O . VAL A 1 124 ? 27.681 9.546 -30.870 1.00 68.69 124 VAL A O 1
ATOM 913 N N . ILE A 1 125 ? 26.219 8.738 -32.371 1.00 58.97 125 ILE A N 1
ATOM 914 C CA . ILE A 1 125 ? 26.469 9.796 -33.352 1.00 58.97 125 ILE A CA 1
ATOM 915 C C . ILE A 1 125 ? 25.691 11.007 -32.828 1.00 58.97 125 ILE A C 1
ATOM 917 O O . ILE A 1 125 ? 24.461 10.965 -32.784 1.00 58.97 125 ILE A O 1
ATOM 921 N N . ALA A 1 126 ? 26.421 11.996 -32.310 1.00 50.25 126 ALA A N 1
ATOM 922 C CA . ALA A 1 126 ? 25.871 13.280 -31.885 1.00 50.25 126 ALA A CA 1
ATOM 923 C C . ALA A 1 126 ? 25.300 14.060 -33.076 1.00 50.25 126 ALA A C 1
ATOM 925 O O . ALA A 1 126 ? 25.876 13.940 -34.184 1.00 50.25 126 ALA A O 1
#

Sequence (126 aa):
MNRKWAKKFKEAGIKIIFRAVTPTAENTREAIEAGVDVIIATGFDEGGTVPAKVIGTFAILPLIVDAADGKVPVVAAAGDYNCLLYGMHDGDLSRGIASFGLGISSIYSIDPVSVVVNRLNSGVIA

pLDDT: mean 88.61, std 10.21, range [50.25, 98.06]

Solvent-accessible surface area (backbone atoms only — not comparable to full-atom values): 7445 Å² total; per-residue (Å²): 110,64,53,74,58,38,47,56,36,51,77,70,72,47,84,38,77,46,68,54,67,59,66,43,46,64,57,46,39,52,26,52,76,42,63,45,56,30,41,39,40,52,8,38,59,33,87,78,91,47,30,89,56,93,42,42,38,86,67,45,40,60,50,42,48,61,42,38,66,80,76,40,59,72,43,78,44,58,52,61,97,49,21,52,48,31,17,66,72,70,62,38,63,93,75,20,45,72,88,79,64,86,67,55,85,77,59,88,73,94,70,59,69,68,57,54,52,51,53,61,71,71,48,83,86,126

Secondary structure (DSSP, 8-state):
--HHHHHHHHHTT---EEE-SS--HHHHHHHHHTT-SEEEEE-TTSSSS--SS---HHHHHHHHHHHHTTSS-EEEE-S-TTHHIIIIIS--TTT------GGGGG--S---HHHHHHHHHT----

InterPro domains:
  IPR013785 Aldolase-type TIM barrel [G3DSA:3.20.20.70] (1-82)

Mean predicted aligned error: 10.18 Å

Organism: NCBI:txid83684

Nearest PDB structures (foldseek):
  1r30-assembly1_A  TM=5.748E-01  e=1.364E-01  Escherichia coli
  8vdw-assembly1_A  TM=5.476E-01  e=1.668E-01  Veillonella parvula
  7o1s-assembly1_A  TM=5.899E-01  e=3.485E-01  Thermotoga maritima MSB8
  5ff0-assembly1_A  TM=5.432E-01  e=4.262E-01  Thermotoga maritima
  5a5w-assembly1_A  TM=4.937E-01  e=5.211E-01  Salmonella enterica

Foldseek 3Di:
DDLVVLVVCVVVVHAAEDEDLADALVVLLVVVVSPHQEYEFEAQQAPDSHHPDNGGQVGRVVRSVVSNVPSHYYHYRHQDPCQCVCCPVVVNPVRHDDDDDPCVVVDDDDDDPVVVVVVVVVPDPD

Radius of gyration: 21.38 Å; Cα contacts (8 Å, |Δi|>4): 186; chains: 1; bounding box: 47×22×59 Å